Protein AF-A0A399PHD1-F1 (afdb_monomer_lite)

Secondary structure (DSSP, 8-state):
----------PPPHHHHHHHHHHHHHHHHHHHHTT----HHHHHHHHHHHTTSS-HHHHHHHHHHHS------

InterPro domains:
  IPR033788 Antitoxin VbhA-like [cd11586] (14-67)
  IPR041535 Antitoxin VbhA [PF18495] (20-64)
  IPR043038 Antitoxin VbhA domain superfamily [G3DSA:1.10.8.1050] (12-67)

Foldseek 3Di:
DDDDPDPPDPFDDPVQLVVLVVVVVVVQVVCVVVVHHDDPQLVVLSVCVSRVVDDPVVSVVSVCVVVVPPPDD

Organism: NCBI:txid31963

Structure (mmCIF, N/CA/C/O backbone):
data_AF-A0A399PHD1-F1
#
_entry.id   AF-A0A399PHD1-F1
#
loop_
_atom_site.group_PDB
_atom_site.id
_atom_site.type_symbol
_atom_site.label_atom_id
_atom_site.label_alt_id
_atom_site.label_comp_id
_atom_site.label_asym_id
_atom_site.label_entity_id
_atom_site.label_seq_id
_atom_site.pdbx_PDB_ins_code
_atom_site.Cartn_x
_atom_site.Cartn_y
_atom_site.Cartn_z
_atom_site.occupancy
_atom_site.B_iso_or_equiv
_atom_site.auth_seq_id
_atom_site.auth_comp_id
_atom_site.auth_asym_id
_atom_site.auth_atom_id
_atom_site.pdbx_PDB_model_num
ATOM 1 N N . MET A 1 1 ? -2.715 -28.440 11.610 1.00 41.25 1 MET A N 1
ATOM 2 C CA . MET A 1 1 ? -2.562 -27.190 10.837 1.00 41.25 1 MET A CA 1
ATOM 3 C C . MET A 1 1 ? -3.860 -26.418 10.982 1.00 41.25 1 MET A C 1
ATOM 5 O O . MET A 1 1 ? -4.839 -26.781 10.350 1.00 41.25 1 MET A O 1
ATOM 9 N N . THR A 1 2 ? -3.915 -25.464 11.907 1.00 37.75 2 THR A N 1
ATOM 10 C CA . THR A 1 2 ? -5.098 -24.627 12.145 1.00 37.75 2 THR A CA 1
ATOM 11 C C . THR A 1 2 ? -4.955 -23.349 11.334 1.00 37.75 2 THR A C 1
ATOM 13 O O . THR A 1 2 ? -4.146 -22.489 11.668 1.00 37.75 2 THR A O 1
ATOM 16 N N . THR A 1 3 ? -5.705 -23.249 10.242 1.00 48.31 3 THR A N 1
ATOM 17 C CA . THR A 1 3 ? -5.952 -21.995 9.530 1.00 48.31 3 THR A CA 1
ATOM 18 C C . THR A 1 3 ? -6.881 -21.159 10.403 1.00 48.31 3 THR A C 1
ATOM 20 O O . THR A 1 3 ? -8.065 -21.467 10.528 1.00 48.31 3 THR A O 1
ATOM 23 N N . THR A 1 4 ? -6.335 -20.146 11.072 1.00 45.12 4 THR A N 1
ATOM 24 C CA . THR A 1 4 ? -7.137 -19.152 11.790 1.00 45.12 4 THR A CA 1
ATOM 25 C C . THR A 1 4 ? -8.027 -18.432 10.771 1.00 45.12 4 THR A C 1
ATOM 27 O O . THR A 1 4 ? -7.501 -17.966 9.757 1.00 45.12 4 THR A O 1
ATOM 30 N N . PRO A 1 5 ? -9.355 -18.358 10.974 1.00 49.00 5 PRO A N 1
ATOM 31 C CA . PRO A 1 5 ? -10.215 -17.570 10.105 1.00 49.00 5 PRO A CA 1
ATOM 32 C C . PRO A 1 5 ? -9.804 -16.100 10.229 1.00 49.00 5 PRO A C 1
ATOM 34 O O . PRO A 1 5 ? -9.760 -15.555 11.329 1.00 49.00 5 PRO A O 1
ATOM 37 N N . SER A 1 6 ? -9.454 -15.486 9.099 1.00 51.75 6 SER A N 1
ATOM 38 C CA . SER A 1 6 ? -9.183 -14.054 9.014 1.00 51.75 6 SER A CA 1
ATOM 39 C C . SER A 1 6 ? -10.480 -13.326 9.362 1.00 51.75 6 SER A C 1
ATOM 41 O O . SER A 1 6 ? -11.429 -13.353 8.578 1.00 51.75 6 SER A O 1
ATOM 43 N N . GLU A 1 7 ? -10.566 -12.760 10.567 1.00 53.97 7 GLU A N 1
ATOM 44 C CA . GLU A 1 7 ? -11.702 -11.926 10.955 1.00 53.97 7 GLU A CA 1
ATOM 45 C C . GLU A 1 7 ? -11.884 -10.804 9.920 1.00 53.97 7 GLU A C 1
ATOM 47 O O . GLU A 1 7 ? -10.887 -10.294 9.388 1.00 53.97 7 GLU A O 1
ATOM 52 N N . PRO A 1 8 ? -13.133 -10.413 9.599 1.00 49.59 8 PRO A N 1
ATOM 53 C CA . PRO A 1 8 ? -13.377 -9.258 8.753 1.00 49.59 8 PRO A CA 1
ATOM 54 C C . PRO A 1 8 ? -12.743 -8.049 9.440 1.00 49.59 8 PRO A C 1
ATOM 56 O O . PRO A 1 8 ? -13.225 -7.573 10.467 1.00 49.59 8 PRO A O 1
ATOM 59 N N . THR A 1 9 ? -11.613 -7.596 8.894 1.00 59.97 9 THR A N 1
ATOM 60 C CA . THR A 1 9 ? -10.919 -6.400 9.364 1.00 59.97 9 THR A CA 1
ATOM 61 C C . THR A 1 9 ? -11.940 -5.274 9.320 1.00 59.97 9 THR A C 1
ATOM 63 O O . THR A 1 9 ? -12.545 -5.042 8.271 1.00 59.97 9 THR A O 1
ATOM 66 N N . ALA A 1 10 ? -12.199 -4.638 10.466 1.00 64.94 10 ALA A N 1
ATOM 67 C CA . ALA A 1 10 ? -13.106 -3.501 10.545 1.00 64.94 10 ALA A CA 1
ATOM 68 C C . ALA A 1 10 ? -12.821 -2.532 9.380 1.00 64.94 10 ALA A C 1
ATOM 70 O O . ALA A 1 10 ? -11.650 -2.366 9.018 1.00 64.94 10 ALA A O 1
ATOM 71 N N . PRO A 1 11 ? -13.852 -1.924 8.765 1.00 72.62 11 PRO A N 1
ATOM 72 C CA . PRO A 1 11 ? -13.648 -1.031 7.630 1.00 72.62 11 PRO A CA 1
ATOM 73 C C . PRO A 1 11 ? -12.576 0.009 7.974 1.00 72.62 11 PRO A C 1
ATOM 75 O O . PRO A 1 11 ? -12.627 0.611 9.049 1.00 72.62 11 PRO A O 1
ATOM 78 N N . LEU A 1 12 ? -11.585 0.177 7.087 1.00 85.31 12 LEU A N 1
ATOM 79 C CA . LEU A 1 12 ? -10.480 1.111 7.318 1.00 85.31 12 LEU A CA 1
ATOM 80 C C . LEU A 1 12 ? -11.026 2.501 7.638 1.00 85.31 12 LEU A C 1
ATOM 82 O O . LEU A 1 12 ? -11.923 2.998 6.951 1.00 85.31 12 LEU A O 1
ATOM 86 N N . SER A 1 13 ? -10.441 3.145 8.646 1.00 92.31 13 SER A N 1
ATOM 87 C CA . SER A 1 13 ? -10.709 4.555 8.896 1.00 92.31 13 SER A CA 1
ATOM 88 C C . SER A 1 13 ? -10.225 5.398 7.713 1.00 92.31 13 SER A C 1
ATOM 90 O O . SER A 1 13 ? -9.302 5.025 6.984 1.00 92.31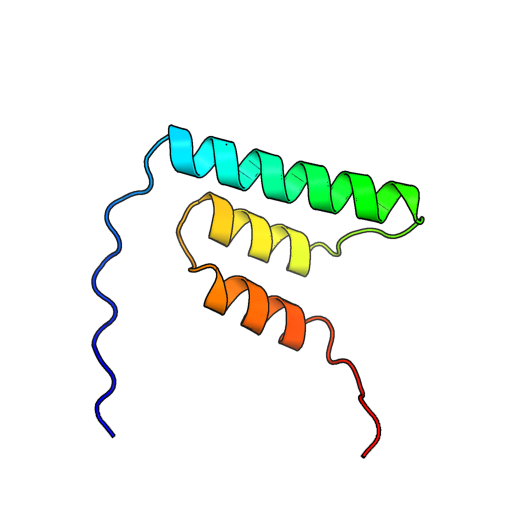 13 SER A O 1
ATOM 92 N N . GLU A 1 14 ? -10.829 6.570 7.529 1.00 93.56 14 GLU A N 1
ATOM 93 C CA . GLU A 1 14 ? -10.393 7.518 6.500 1.00 93.56 14 GLU A CA 1
ATOM 94 C C . GLU A 1 14 ? -8.936 7.957 6.710 1.00 93.56 14 GLU A C 1
ATOM 96 O O . GLU A 1 14 ? -8.179 8.062 5.747 1.00 93.56 14 GLU A O 1
ATOM 101 N N . ALA A 1 15 ? -8.516 8.119 7.970 1.00 94.19 15 ALA A N 1
ATOM 102 C CA . ALA A 1 15 ? -7.137 8.439 8.326 1.00 94.19 15 ALA A CA 1
ATOM 103 C C . ALA A 1 15 ? -6.156 7.342 7.881 1.00 94.19 15 ALA A C 1
ATOM 105 O O . ALA A 1 15 ? -5.132 7.645 7.273 1.00 94.19 15 ALA A O 1
ATOM 106 N N . GLU A 1 16 ? -6.490 6.072 8.118 1.00 95.25 16 GLU A N 1
ATOM 107 C CA . GLU A 1 16 ? -5.671 4.937 7.686 1.00 95.25 16 GLU A CA 1
ATOM 108 C C . GLU A 1 16 ? -5.625 4.838 6.155 1.00 95.25 16 GLU A C 1
ATOM 110 O O . GLU A 1 16 ? -4.551 4.688 5.577 1.00 95.25 16 GLU A O 1
ATOM 115 N N . ARG A 1 17 ? -6.765 4.996 5.467 1.00 95.25 17 ARG A N 1
ATOM 116 C CA . ARG A 1 17 ? -6.803 5.019 3.995 1.00 95.25 17 ARG A CA 1
ATOM 117 C C . ARG A 1 17 ? -5.940 6.149 3.427 1.00 95.25 17 ARG A C 1
ATOM 119 O O . ARG A 1 17 ? -5.190 5.925 2.477 1.00 95.25 17 ARG A O 1
ATOM 126 N N . SER A 1 18 ? -6.031 7.349 4.002 1.00 96.81 18 SER A N 1
ATOM 127 C CA . SER A 1 18 ? -5.229 8.505 3.590 1.00 96.81 18 SER A CA 1
ATOM 128 C C . SER A 1 18 ? -3.739 8.265 3.822 1.00 96.81 18 SER A C 1
ATOM 130 O O . SER A 1 18 ? -2.924 8.588 2.960 1.00 96.81 18 SER A O 1
ATOM 132 N N . TRP A 1 19 ? -3.377 7.665 4.955 1.00 97.25 19 TRP A N 1
ATOM 133 C CA . TRP A 1 19 ? -1.994 7.309 5.245 1.00 97.25 19 TRP A CA 1
ATOM 134 C C . TRP A 1 19 ? -1.455 6.272 4.247 1.00 97.25 19 TRP A C 1
ATOM 136 O O . TRP A 1 19 ? -0.403 6.485 3.646 1.00 97.25 19 TRP A O 1
ATOM 146 N N . ARG A 1 20 ? -2.206 5.199 3.967 1.00 97.94 20 ARG A N 1
ATOM 147 C CA . ARG A 1 20 ? -1.816 4.195 2.959 1.00 97.94 20 ARG A CA 1
ATOM 148 C C . ARG A 1 20 ? -1.649 4.799 1.570 1.00 97.94 20 ARG A C 1
ATOM 150 O O . ARG A 1 20 ? -0.709 4.447 0.860 1.00 97.94 20 ARG A O 1
ATOM 157 N N . ARG A 1 21 ? -2.544 5.715 1.182 1.00 98.12 21 ARG A N 1
ATOM 158 C CA . ARG A 1 21 ? -2.445 6.452 -0.085 1.00 98.12 21 ARG A CA 1
ATOM 159 C C . ARG A 1 21 ? -1.118 7.197 -0.176 1.00 98.12 21 ARG A C 1
ATOM 161 O O . ARG A 1 21 ? -0.409 7.033 -1.163 1.00 98.12 21 ARG A O 1
ATOM 168 N N . GLN A 1 22 ? -0.764 7.940 0.871 1.00 98.25 22 GLN A N 1
ATOM 169 C CA . GLN A 1 22 ? 0.491 8.684 0.929 1.00 98.25 22 GLN A CA 1
ATOM 170 C C . GLN A 1 22 ? 1.709 7.764 0.775 1.00 98.25 22 GLN A C 1
ATOM 172 O O . GLN A 1 22 ? 2.600 8.067 -0.014 1.00 98.25 22 GLN A O 1
ATOM 177 N N . VAL A 1 23 ? 1.721 6.614 1.457 1.00 97.62 23 VAL A N 1
ATOM 178 C CA . VAL A 1 23 ? 2.802 5.618 1.342 1.00 97.62 23 VAL A CA 1
ATOM 179 C C . VAL A 1 23 ? 2.951 5.104 -0.097 1.00 97.62 23 VAL A C 1
ATOM 181 O O . VAL A 1 23 ? 4.067 4.985 -0.611 1.00 97.62 23 VAL A O 1
ATOM 184 N N . VAL A 1 24 ? 1.835 4.802 -0.770 1.00 97.38 24 VAL A N 1
ATOM 185 C CA . VAL A 1 24 ? 1.841 4.357 -2.174 1.00 97.38 24 VAL A CA 1
ATOM 186 C C . VAL A 1 24 ? 2.371 5.450 -3.099 1.00 97.38 24 VAL A C 1
ATOM 188 O O . VAL A 1 24 ? 3.202 5.164 -3.965 1.00 97.38 24 VAL A O 1
ATOM 191 N N . ASP A 1 25 ? 1.919 6.688 -2.914 1.00 97.69 25 ASP A N 1
ATOM 192 C CA . ASP A 1 25 ? 2.324 7.819 -3.747 1.00 97.69 25 ASP A CA 1
ATOM 193 C C . ASP A 1 25 ? 3.819 8.131 -3.577 1.00 97.69 25 ASP A C 1
ATOM 195 O O . ASP A 1 25 ? 4.522 8.304 -4.574 1.00 97.69 25 ASP A O 1
ATOM 199 N N . GLU A 1 26 ? 4.337 8.096 -2.346 1.00 97.69 26 GLU A N 1
ATOM 200 C CA . GLU A 1 26 ? 5.767 8.255 -2.055 1.00 97.69 26 GLU A CA 1
ATOM 201 C C . GLU A 1 26 ? 6.604 7.142 -2.696 1.00 97.69 26 GLU A C 1
ATOM 203 O O . GLU A 1 26 ? 7.597 7.415 -3.372 1.00 97.69 26 GLU A O 1
ATOM 208 N N . THR A 1 27 ? 6.166 5.885 -2.576 1.00 94.88 27 THR A N 1
ATOM 209 C CA . THR A 1 27 ? 6.852 4.738 -3.192 1.00 94.88 27 THR A CA 1
ATOM 210 C C . THR A 1 27 ? 6.929 4.884 -4.715 1.00 94.88 27 THR A C 1
ATOM 212 O O . THR A 1 27 ? 7.975 4.637 -5.325 1.00 94.88 27 THR A O 1
ATOM 215 N N . ARG A 1 28 ? 5.828 5.306 -5.352 1.00 94.25 28 ARG A N 1
ATOM 216 C CA . ARG A 1 28 ? 5.767 5.540 -6.803 1.00 94.25 28 ARG A CA 1
ATOM 217 C C . ARG A 1 28 ? 6.660 6.704 -7.216 1.00 94.25 28 ARG A C 1
ATOM 219 O O . ARG A 1 28 ? 7.382 6.575 -8.202 1.00 94.25 28 ARG A O 1
ATOM 226 N N . ALA A 1 29 ? 6.638 7.805 -6.466 1.00 95.62 29 ALA A N 1
ATOM 227 C CA . ALA A 1 29 ? 7.488 8.961 -6.721 1.00 95.62 29 ALA A CA 1
ATOM 228 C C . ALA A 1 29 ? 8.974 8.591 -6.610 1.00 95.62 29 ALA A C 1
ATOM 230 O O . ALA A 1 29 ? 9.739 8.885 -7.525 1.00 95.62 29 ALA 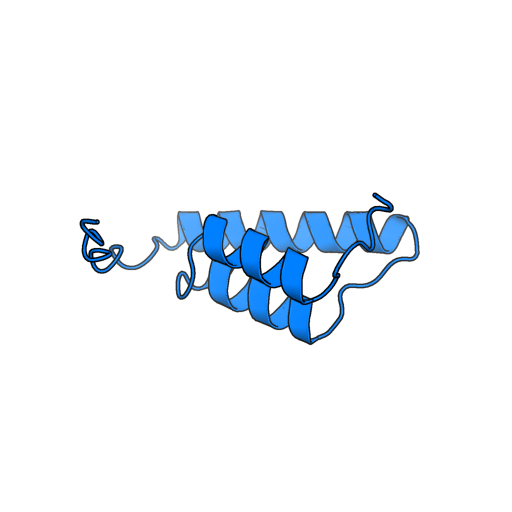A O 1
ATOM 231 N N . SER A 1 30 ? 9.367 7.868 -5.557 1.00 95.31 30 SER A N 1
ATOM 232 C CA . SER A 1 30 ? 10.740 7.379 -5.391 1.00 95.31 30 SER A CA 1
ATOM 233 C C . SER A 1 30 ? 11.159 6.459 -6.537 1.00 95.31 30 SER A C 1
ATOM 235 O O . SER A 1 30 ? 12.233 6.628 -7.103 1.00 95.31 30 SER A O 1
ATOM 237 N N . THR A 1 31 ? 10.288 5.531 -6.942 1.00 93.06 31 THR A N 1
ATOM 238 C CA . THR A 1 31 ? 10.556 4.637 -8.080 1.00 93.06 31 THR A CA 1
ATOM 239 C C . THR A 1 31 ? 10.748 5.428 -9.380 1.00 93.06 31 THR A C 1
ATOM 241 O O . THR A 1 31 ? 11.639 5.121 -10.169 1.00 93.06 31 THR A O 1
ATOM 244 N N . ALA A 1 32 ? 9.933 6.464 -9.600 1.00 94.19 32 ALA A N 1
ATOM 245 C CA . ALA A 1 32 ? 10.017 7.317 -10.781 1.00 94.19 32 ALA A CA 1
ATOM 246 C C . ALA A 1 32 ? 11.304 8.157 -10.820 1.00 94.19 32 ALA A C 1
ATOM 248 O O . ALA A 1 32 ? 11.865 8.345 -11.899 1.00 94.19 32 ALA A O 1
ATOM 249 N N . LEU A 1 33 ? 11.801 8.623 -9.666 1.00 96.25 33 LEU A N 1
ATOM 250 C CA . LEU A 1 33 ? 13.090 9.322 -9.570 1.00 96.25 33 LEU A CA 1
ATOM 251 C C . LEU A 1 33 ? 14.267 8.440 -10.014 1.00 96.25 33 LEU A C 1
ATOM 253 O O . LEU A 1 33 ? 15.240 8.952 -10.560 1.00 96.25 33 LEU A O 1
ATOM 257 N N . GLU A 1 34 ? 14.157 7.124 -9.841 1.00 94.56 34 GLU A N 1
ATOM 258 C CA . GLU A 1 34 ? 15.141 6.139 -10.309 1.00 94.56 34 GLU A CA 1
ATOM 259 C C . GLU A 1 34 ? 14.913 5.699 -11.770 1.00 94.56 34 GLU A C 1
ATOM 261 O O . GLU A 1 34 ? 15.579 4.794 -12.270 1.00 94.56 34 GLU A O 1
ATOM 266 N N . GLY A 1 35 ? 13.967 6.325 -12.481 1.00 94.38 35 GLY A N 1
ATOM 267 C CA . GLY A 1 35 ? 13.597 5.965 -13.854 1.00 94.38 35 GLY A CA 1
ATOM 268 C C . GLY A 1 35 ? 12.743 4.696 -13.961 1.00 94.38 35 GLY A C 1
ATOM 269 O O . GLY A 1 35 ? 12.471 4.224 -15.066 1.00 94.38 35 GLY A O 1
ATOM 270 N N . GLY A 1 36 ? 12.307 4.138 -12.831 1.00 92.25 36 GLY A N 1
ATOM 271 C CA . GLY A 1 36 ? 11.389 3.011 -12.779 1.00 92.25 36 GLY A CA 1
ATOM 272 C C . GLY A 1 36 ? 9.929 3.437 -12.933 1.00 92.25 36 GLY A C 1
ATOM 273 O O . GLY A 1 36 ? 9.558 4.604 -12.817 1.00 92.25 36 GLY A O 1
ATOM 274 N N . SER A 1 37 ? 9.050 2.461 -13.149 1.00 91.62 37 SER A N 1
ATOM 275 C CA . SER A 1 37 ? 7.606 2.681 -13.067 1.00 91.62 37 SER A CA 1
ATOM 276 C C . SER A 1 37 ? 6.893 1.429 -12.569 1.00 91.62 37 SER A C 1
ATOM 278 O O . SER A 1 37 ? 7.274 0.305 -12.897 1.00 91.62 37 SER A O 1
ATOM 280 N N . SER A 1 38 ? 5.852 1.612 -11.753 1.00 88.88 38 SER A N 1
ATOM 281 C CA . SER A 1 38 ? 4.988 0.502 -11.348 1.00 88.88 38 SER A CA 1
ATOM 282 C C . SER A 1 38 ? 4.125 0.059 -12.525 1.00 88.88 38 SER A C 1
ATOM 284 O O . SER A 1 38 ? 3.445 0.891 -13.135 1.00 88.88 38 SER A O 1
ATOM 286 N N . THR A 1 39 ? 4.116 -1.248 -12.784 1.00 92.88 39 THR A N 1
ATOM 287 C CA . THR A 1 39 ? 3.192 -1.897 -13.722 1.00 92.88 39 THR A CA 1
ATOM 288 C C . THR A 1 39 ? 1.743 -1.736 -13.262 1.00 92.88 39 THR A C 1
ATOM 290 O O . THR A 1 39 ? 1.485 -1.533 -12.073 1.00 92.88 39 THR A O 1
ATOM 293 N N . ASP A 1 40 ? 0.785 -1.879 -14.179 1.00 94.88 40 ASP A N 1
ATOM 294 C CA . ASP A 1 40 ? -0.643 -1.786 -13.844 1.00 94.88 40 ASP A CA 1
ATOM 295 C C . ASP A 1 40 ? -1.061 -2.819 -12.790 1.00 94.88 40 ASP A C 1
ATOM 297 O O . ASP A 1 40 ? -1.772 -2.482 -11.848 1.00 94.88 40 ASP A O 1
ATOM 301 N N . ALA A 1 41 ? -0.522 -4.039 -12.868 1.00 94.69 41 ALA A N 1
ATOM 302 C CA . ALA A 1 41 ? -0.775 -5.083 -11.876 1.00 94.69 41 ALA A CA 1
ATOM 303 C C . ALA A 1 41 ? -0.267 -4.703 -10.472 1.00 94.69 41 ALA A C 1
ATOM 305 O O . ALA A 1 41 ? -0.934 -4.967 -9.473 1.00 94.69 41 ALA A O 1
ATOM 306 N N . MET A 1 42 ? 0.899 -4.052 -10.376 1.00 95.44 42 MET A N 1
ATOM 307 C CA . MET A 1 42 ? 1.413 -3.569 -9.091 1.00 95.44 42 MET A CA 1
ATOM 308 C C . MET A 1 42 ? 0.584 -2.390 -8.568 1.00 95.44 42 MET A C 1
ATOM 310 O O . MET A 1 42 ? 0.324 -2.305 -7.367 1.00 95.44 42 MET A O 1
ATOM 314 N N . ARG A 1 43 ? 0.130 -1.497 -9.459 1.00 95.88 43 ARG A N 1
ATOM 315 C CA . ARG A 1 43 ? -0.759 -0.386 -9.094 1.00 95.88 43 ARG A CA 1
ATOM 316 C C . ARG A 1 43 ? -2.069 -0.912 -8.527 1.00 95.88 43 ARG A C 1
ATOM 318 O O . ARG A 1 43 ? -2.452 -0.495 -7.443 1.00 95.88 43 ARG A O 1
ATOM 325 N N . GLU A 1 44 ? -2.704 -1.865 -9.199 1.00 96.94 44 GLU A N 1
ATOM 326 C CA . GLU A 1 44 ? -3.957 -2.470 -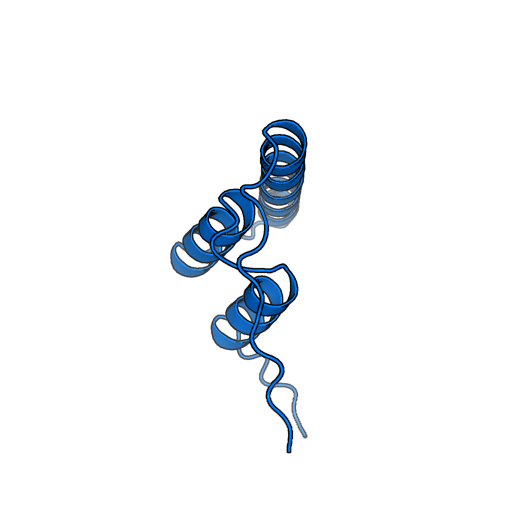8.745 1.00 96.94 44 GLU A CA 1
ATOM 327 C C . GLU A 1 44 ? -3.814 -3.133 -7.368 1.00 96.94 44 GLU A C 1
ATOM 329 O O . GLU A 1 44 ? -4.680 -2.976 -6.507 1.00 96.94 44 GLU A O 1
ATOM 334 N N . LEU A 1 45 ? -2.697 -3.820 -7.118 1.00 96.62 45 LEU A N 1
ATOM 335 C CA . LEU A 1 45 ? -2.417 -4.433 -5.820 1.00 96.62 45 LEU A CA 1
ATOM 336 C C . LEU A 1 45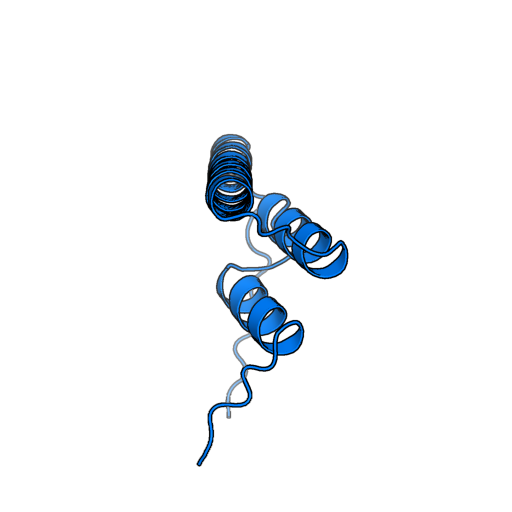 ? -2.262 -3.382 -4.705 1.00 96.62 45 LEU A C 1
ATOM 338 O O . LEU A 1 45 ? -2.787 -3.554 -3.606 1.00 96.62 45 LEU A O 1
ATOM 342 N N . GLN A 1 46 ? -1.591 -2.265 -4.993 1.00 97.12 46 GLN A N 1
ATOM 343 C CA . GLN A 1 46 ? -1.489 -1.131 -4.071 1.00 97.12 46 GLN A CA 1
ATOM 344 C C . GLN A 1 46 ? -2.862 -0.502 -3.787 1.00 97.12 46 GLN A C 1
ATOM 346 O O . GLN A 1 46 ? -3.161 -0.211 -2.632 1.00 97.12 46 GLN A O 1
ATOM 351 N N . GLU A 1 47 ? -3.717 -0.338 -4.803 1.00 97.62 47 GLU A N 1
ATOM 352 C CA . GLU A 1 47 ? -5.080 0.186 -4.620 1.00 97.62 47 GLU A CA 1
ATOM 353 C C . GLU A 1 47 ? -5.924 -0.722 -3.716 1.00 97.62 47 GLU A C 1
ATOM 355 O O . GLU A 1 47 ? -6.604 -0.242 -2.810 1.00 97.62 47 GLU A O 1
ATOM 360 N N . GLN A 1 48 ? -5.832 -2.043 -3.894 1.00 96.12 48 GLN A N 1
ATOM 361 C CA . GLN A 1 48 ? -6.515 -3.005 -3.024 1.00 96.12 48 GLN A CA 1
ATOM 362 C C . GLN A 1 48 ? -6.067 -2.880 -1.561 1.00 96.12 48 GLN A C 1
ATOM 364 O O . GLN A 1 48 ? -6.893 -3.017 -0.655 1.00 96.12 48 GLN A O 1
ATOM 369 N N . TRP A 1 49 ? -4.783 -2.599 -1.318 1.00 96.62 49 TRP A N 1
ATOM 370 C CA . TRP A 1 49 ? -4.262 -2.377 0.031 1.00 96.62 49 TRP A CA 1
ATOM 371 C C . TRP A 1 49 ? -4.739 -1.048 0.625 1.00 96.62 49 TRP A C 1
ATOM 373 O O . TRP A 1 49 ? -5.157 -1.016 1.785 1.00 96.62 49 TRP A O 1
ATOM 383 N N . VAL A 1 50 ? -4.743 0.034 -0.163 1.00 96.56 50 VAL A N 1
ATOM 384 C CA . VAL A 1 50 ? -5.271 1.345 0.258 1.00 96.56 50 VAL A CA 1
ATOM 385 C C . VAL A 1 50 ? -6.750 1.248 0.632 1.00 96.56 50 VAL A C 1
ATOM 387 O O . VAL A 1 50 ? -7.169 1.795 1.651 1.00 96.56 50 VAL A O 1
ATOM 390 N N . ASP A 1 51 ? -7.532 0.503 -0.146 1.00 94.62 51 ASP A N 1
ATOM 391 C CA . ASP A 1 51 ? -8.958 0.294 0.109 1.00 94.62 51 ASP A CA 1
ATOM 392 C C . ASP A 1 51 ? -9.242 -0.694 1.248 1.00 94.62 51 ASP A C 1
ATOM 394 O O . ASP A 1 51 ? -10.387 -0.796 1.693 1.00 94.62 51 ASP A O 1
ATOM 398 N N . GLY A 1 52 ? -8.223 -1.409 1.734 1.00 93.62 52 GLY A N 1
ATOM 399 C CA . GLY A 1 52 ? -8.356 -2.397 2.807 1.00 93.62 52 GLY A CA 1
ATOM 400 C C . GLY A 1 52 ? -8.963 -3.717 2.364 1.00 93.62 52 GLY A C 1
ATOM 401 O O . GLY A 1 52 ? -9.407 -4.491 3.204 1.00 93.62 52 GLY A O 1
ATOM 402 N N . ARG A 1 53 ? -8.984 -3.981 1.053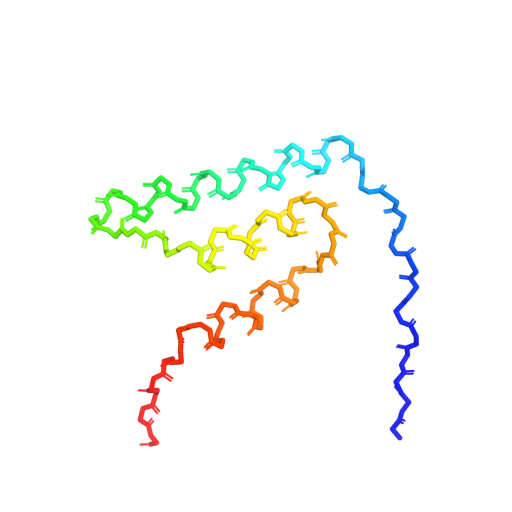 1.00 94.81 53 ARG A N 1
ATOM 403 C CA . ARG A 1 53 ? -9.410 -5.271 0.496 1.00 94.81 53 ARG A CA 1
ATOM 404 C C . ARG A 1 53 ? -8.363 -6.358 0.717 1.00 94.81 53 ARG A C 1
ATOM 406 O O . ARG A 1 53 ? -8.721 -7.529 0.729 1.00 94.81 53 ARG A O 1
ATOM 413 N N . ILE A 1 54 ? -7.100 -5.960 0.878 1.00 94.69 54 ILE A N 1
ATOM 414 C CA . ILE A 1 54 ? -5.989 -6.844 1.233 1.00 94.69 54 ILE A CA 1
ATOM 415 C C . ILE A 1 54 ? -5.158 -6.253 2.376 1.00 94.69 54 ILE A C 1
ATOM 417 O O . ILE A 1 54 ? -5.092 -5.035 2.583 1.00 94.69 54 ILE A O 1
ATOM 421 N N . THR A 1 55 ? -4.497 -7.136 3.108 1.00 94.06 55 THR A N 1
ATOM 422 C CA . THR A 1 55 ? -3.519 -6.824 4.151 1.00 94.06 55 THR A CA 1
ATOM 423 C C . THR A 1 55 ? -2.166 -6.415 3.559 1.00 94.06 55 THR A C 1
ATOM 425 O O . THR A 1 55 ? -1.897 -6.579 2.367 1.00 94.06 55 THR A O 1
ATOM 428 N N . ALA A 1 56 ? -1.279 -5.880 4.403 1.00 91.44 56 ALA A N 1
ATOM 429 C CA . ALA A 1 56 ? 0.093 -5.573 3.996 1.00 91.44 56 ALA A CA 1
ATOM 430 C C . ALA A 1 56 ? 0.880 -6.843 3.610 1.00 91.44 56 ALA A C 1
ATOM 432 O O . ALA A 1 56 ? 1.631 -6.827 2.635 1.00 91.44 56 ALA A O 1
ATOM 433 N N . ASP A 1 57 ? 0.673 -7.958 4.319 1.00 94.69 57 ASP A N 1
ATOM 434 C CA . ASP A 1 57 ? 1.293 -9.247 3.985 1.00 94.69 57 ASP A CA 1
ATOM 435 C C . ASP A 1 57 ? 0.856 -9.752 2.606 1.00 94.69 57 ASP A C 1
ATOM 437 O O . ASP A 1 57 ? 1.678 -10.225 1.816 1.00 94.69 57 ASP A O 1
ATOM 441 N N . GLU A 1 58 ? -0.425 -9.601 2.270 1.00 95.62 58 GLU A N 1
ATOM 442 C CA . GLU A 1 58 ? -0.950 -9.960 0.953 1.00 95.62 58 GLU A CA 1
ATOM 443 C C . GLU A 1 58 ? -0.406 -9.058 -0.161 1.00 95.62 58 GLU A C 1
ATOM 445 O O . GLU A 1 58 ? -0.081 -9.569 -1.237 1.00 95.62 58 GLU A O 1
ATOM 450 N N . LEU A 1 59 ? -0.227 -7.757 0.102 1.00 95.00 59 LEU A N 1
ATOM 451 C CA . LEU A 1 59 ? 0.453 -6.830 -0.809 1.00 95.00 59 LEU A CA 1
ATOM 452 C C . LEU A 1 59 ? 1.894 -7.291 -1.081 1.00 95.00 59 LEU A C 1
ATOM 454 O O . LEU A 1 59 ? 2.298 -7.408 -2.238 1.00 95.00 59 LEU A O 1
ATOM 458 N N . VAL A 1 60 ? 2.669 -7.613 -0.042 1.00 93.44 60 VAL A N 1
ATOM 459 C CA . VAL A 1 60 ? 4.056 -8.089 -0.197 1.00 93.44 60 VAL A CA 1
ATOM 460 C C . VAL A 1 60 ? 4.101 -9.422 -0.945 1.00 93.44 60 VAL A C 1
ATOM 462 O O . VAL A 1 60 ? 4.907 -9.602 -1.862 1.00 93.44 60 VAL A O 1
ATOM 465 N N . ALA A 1 61 ? 3.230 -10.365 -0.587 1.00 94.12 61 ALA A N 1
ATOM 466 C CA . ALA A 1 61 ? 3.155 -11.658 -1.252 1.00 94.12 61 ALA A CA 1
ATOM 467 C C . ALA A 1 61 ? 2.754 -11.517 -2.730 1.00 94.12 61 ALA A C 1
ATOM 469 O O . ALA A 1 61 ? 3.316 -12.203 -3.584 1.00 94.12 61 ALA A O 1
ATOM 470 N N . GLY A 1 62 ? 1.817 -10.620 -3.050 1.00 94.81 62 GLY A N 1
ATOM 471 C CA . GLY A 1 62 ? 1.422 -10.315 -4.423 1.00 94.81 62 GLY A CA 1
ATOM 472 C C . GLY A 1 62 ? 2.5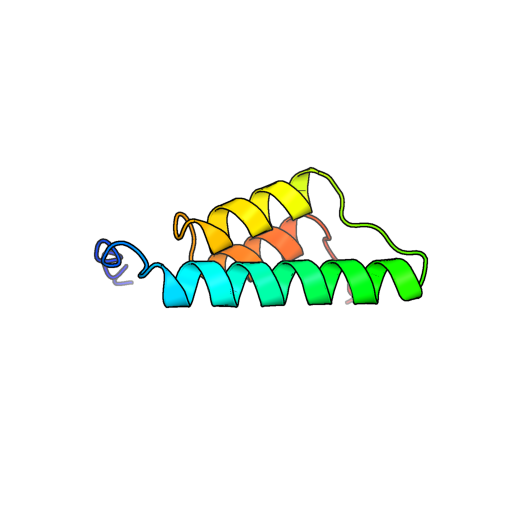47 -9.659 -5.219 1.00 94.81 62 GLY A C 1
ATOM 473 O O . GLY A 1 62 ? 2.849 -10.119 -6.317 1.00 94.81 62 GLY A O 1
ATOM 474 N N . ALA A 1 63 ? 3.245 -8.680 -4.641 1.00 92.19 63 ALA A N 1
ATOM 475 C CA . ALA A 1 63 ? 4.383 -8.022 -5.279 1.00 92.19 63 ALA A CA 1
ATOM 476 C C . ALA A 1 63 ? 5.500 -9.020 -5.635 1.00 92.19 63 ALA A C 1
ATOM 478 O O . ALA A 1 63 ? 6.020 -8.999 -6.750 1.00 92.19 63 ALA A O 1
ATOM 479 N N . ARG A 1 64 ? 5.809 -9.965 -4.733 1.00 91.06 64 ARG A N 1
ATOM 480 C CA . ARG A 1 64 ? 6.774 -11.053 -4.989 1.00 91.06 64 ARG A CA 1
ATOM 481 C C . ARG A 1 64 ? 6.350 -11.985 -6.124 1.00 91.06 64 ARG A C 1
ATOM 483 O O . ARG A 1 64 ? 7.206 -12.509 -6.827 1.00 91.06 64 ARG A O 1
ATOM 490 N N . ARG A 1 65 ? 5.045 -12.217 -6.301 1.00 91.44 65 ARG A N 1
ATOM 491 C CA . ARG A 1 65 ? 4.520 -13.023 -7.417 1.00 91.44 65 ARG A CA 1
ATOM 492 C C . ARG A 1 65 ? 4.597 -12.279 -8.750 1.00 91.44 65 ARG A C 1
ATOM 494 O O . ARG A 1 65 ? 4.842 -12.919 -9.765 1.00 91.44 65 ARG A O 1
ATOM 501 N N . LEU A 1 66 ? 4.395 -10.959 -8.745 1.00 88.38 66 LEU A N 1
ATOM 502 C CA . LEU A 1 66 ? 4.485 -10.108 -9.940 1.00 88.38 66 LEU A CA 1
ATOM 503 C C . LEU A 1 66 ? 5.928 -9.914 -10.413 1.00 88.38 66 LEU A C 1
ATOM 505 O O . LEU A 1 66 ? 6.190 -9.880 -11.612 1.00 88.38 66 LEU A O 1
ATOM 509 N N . HIS A 1 67 ? 6.860 -9.821 -9.468 1.00 76.44 67 HIS A N 1
ATOM 510 C CA . HIS A 1 67 ? 8.289 -9.740 -9.727 1.00 76.44 67 HIS A CA 1
ATOM 511 C C . HIS A 1 67 ? 8.973 -10.943 -9.082 1.00 76.44 67 HIS A C 1
ATOM 513 O O . HIS A 1 67 ? 9.567 -10.796 -8.009 1.00 76.44 67 HIS A O 1
ATOM 519 N N . PRO A 1 68 ? 8.885 -12.139 -9.695 1.00 62.59 68 PRO A N 1
ATOM 520 C CA . PRO A 1 68 ? 9.633 -13.285 -9.218 1.00 62.59 68 PRO A CA 1
ATOM 521 C C . PRO A 1 68 ? 11.111 -12.950 -9.393 1.00 62.59 68 PRO A C 1
ATOM 523 O O . PRO A 1 68 ? 11.678 -13.096 -10.476 1.00 62.59 68 PRO A O 1
ATOM 526 N N . THR A 1 69 ? 11.738 -12.440 -8.332 1.00 58.12 69 THR A N 1
ATOM 527 C CA . THR A 1 69 ? 13.187 -12.328 -8.319 1.00 58.12 69 THR A CA 1
ATOM 528 C C . THR A 1 69 ? 13.697 -13.751 -8.477 1.00 58.12 69 THR A C 1
ATOM 530 O O . THR A 1 69 ? 13.427 -14.631 -7.655 1.00 58.12 69 THR A O 1
ATOM 533 N N . SER A 1 70 ? 14.349 -14.016 -9.602 1.00 48.09 70 SER A N 1
ATOM 534 C CA . SER A 1 70 ? 15.101 -15.247 -9.780 1.00 48.09 70 SER A CA 1
ATOM 535 C C . SER A 1 70 ? 16.348 -15.091 -8.921 1.00 48.09 70 SER A C 1
ATOM 537 O O . SER A 1 70 ? 17.408 -14.741 -9.425 1.00 48.09 70 SER A O 1
ATOM 539 N N . ALA A 1 71 ? 16.218 -15.250 -7.603 1.00 43.09 71 ALA A N 1
ATOM 540 C CA . ALA A 1 71 ? 17.396 -15.418 -6.771 1.00 43.09 71 ALA A CA 1
ATOM 541 C C . ALA A 1 71 ? 18.063 -16.733 -7.223 1.00 43.09 71 ALA A C 1
ATOM 543 O O . ALA A 1 71 ? 17.381 -17.766 -7.235 1.00 43.09 71 ALA A O 1
ATOM 544 N N . PRO A 1 72 ? 19.335 -16.727 -7.663 1.00 49.03 72 PRO A N 1
ATOM 545 C CA . PRO A 1 72 ? 20.029 -17.970 -7.955 1.00 49.03 72 PRO A CA 1
ATOM 546 C C . PRO A 1 72 ? 20.171 -18.783 -6.661 1.00 49.03 72 PRO A C 1
ATOM 548 O O . PRO A 1 72 ? 20.333 -18.217 -5.577 1.00 49.03 72 PRO A O 1
ATOM 551 N N . ARG A 1 73 ? 20.053 -20.108 -6.802 1.00 40.69 73 ARG A N 1
ATOM 552 C CA . ARG A 1 73 ? 20.416 -21.082 -5.766 1.00 40.69 73 ARG A CA 1
ATOM 553 C C . ARG A 1 73 ? 21.890 -20.980 -5.401 1.00 40.69 73 ARG A C 1
ATOM 555 O O . ARG A 1 73 ? 22.689 -20.701 -6.322 1.00 40.69 73 ARG A O 1
#

Radius of gyration: 14.52 Å; chains: 1; bounding box: 34×36×26 Å

Sequence (73 aa):
MTTTPSEPTAPLSEAERSWRRQVVDETRASTALEGGSSTDAMRELQEQWVDGRITADELVAGARRLHPTSAPR

pLDDT: mean 84.35, std 18.87, range [37.75, 98.25]